Protein AF-A0A2D6E1D5-F1 (afdb_monomer_lite)

Secondary structure (DSSP, 8-state):
-HHHHHHHHHHHHHHHHHHHHHHHHHHHHHHHHHHHHHHHHHHTT-TTHHHHHHHHHHHHHHHHHHHHHHHHHHHHHHHHHHTTT-SPPHHHHHHHHHHHHHHT-

Structure (mmCIF, N/CA/C/O backbone):
data_AF-A0A2D6E1D5-F1
#
_entry.id   AF-A0A2D6E1D5-F1
#
loop_
_atom_site.group_PDB
_atom_site.id
_atom_site.type_symbol
_atom_site.label_atom_id
_atom_sit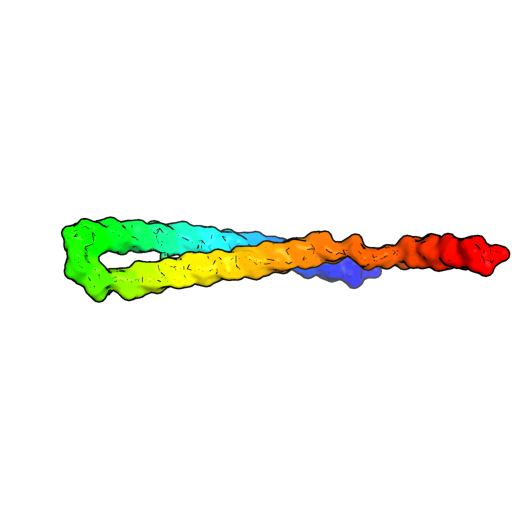e.label_alt_id
_atom_site.label_comp_id
_atom_site.label_asym_id
_atom_site.label_entity_id
_atom_site.label_seq_id
_atom_site.pdbx_PDB_ins_code
_atom_site.Cartn_x
_atom_site.Cartn_y
_atom_site.Cartn_z
_atom_site.occupancy
_atom_site.B_iso_or_equiv
_atom_site.auth_seq_id
_atom_site.auth_comp_id
_atom_site.auth_asym_id
_atom_site.auth_atom_id
_atom_site.pdbx_PDB_model_num
ATOM 1 N N . MET A 1 1 ? 22.884 -8.401 -33.176 1.00 61.84 1 MET A N 1
ATOM 2 C CA . MET A 1 1 ? 21.535 -9.008 -33.080 1.00 61.84 1 MET A CA 1
ATOM 3 C C . MET A 1 1 ? 21.234 -9.426 -31.642 1.00 61.84 1 MET A C 1
ATOM 5 O O . MET A 1 1 ? 20.196 -9.036 -31.130 1.00 61.84 1 MET A O 1
ATOM 9 N N . GLU A 1 2 ? 22.179 -10.082 -30.961 1.00 59.12 2 GLU A N 1
ATOM 10 C CA . GLU A 1 2 ? 22.073 -10.538 -29.559 1.00 59.12 2 GLU A CA 1
ATOM 11 C C . GLU A 1 2 ? 21.758 -9.423 -28.544 1.00 59.12 2 GLU A C 1
ATOM 13 O O . GLU A 1 2 ? 20.797 -9.549 -27.798 1.00 59.12 2 GLU A O 1
ATOM 18 N N . ARG A 1 3 ? 22.431 -8.259 -28.597 1.00 58.91 3 ARG A N 1
ATOM 19 C CA . ARG A 1 3 ? 22.142 -7.129 -27.678 1.00 58.91 3 ARG A CA 1
ATOM 20 C C . ARG A 1 3 ? 20.698 -6.599 -27.730 1.00 58.91 3 ARG A C 1
ATOM 22 O O . ARG A 1 3 ? 20.194 -6.102 -26.730 1.00 58.91 3 ARG A O 1
ATOM 29 N N . LYS A 1 4 ? 20.022 -6.688 -28.885 1.00 59.16 4 LYS A N 1
ATOM 30 C CA . LYS A 1 4 ? 18.599 -6.305 -29.019 1.00 59.16 4 LYS A CA 1
ATOM 31 C C . LYS A 1 4 ? 17.658 -7.375 -28.455 1.00 59.16 4 LYS A C 1
ATOM 33 O O . LYS A 1 4 ? 16.526 -7.051 -28.111 1.00 59.16 4 LYS A O 1
ATOM 38 N N . LEU A 1 5 ? 18.108 -8.628 -28.403 1.00 62.62 5 LEU A N 1
ATOM 39 C CA . LEU A 1 5 ? 17.356 -9.750 -27.853 1.00 62.62 5 LEU A CA 1
ATOM 40 C C . LEU A 1 5 ? 17.432 -9.749 -26.317 1.00 62.62 5 LEU A C 1
ATOM 42 O O . LEU A 1 5 ? 16.401 -9.873 -25.669 1.00 62.62 5 LEU A O 1
ATOM 46 N N . GLU A 1 6 ? 18.622 -9.496 -25.761 1.00 64.75 6 GLU A N 1
ATOM 47 C CA . GLU A 1 6 ? 18.867 -9.347 -24.316 1.00 64.75 6 GLU A CA 1
ATOM 48 C C . GLU A 1 6 ? 18.042 -8.191 -23.722 1.00 64.75 6 GLU A C 1
ATOM 50 O O . GLU A 1 6 ? 17.261 -8.382 -22.799 1.00 64.75 6 GLU A O 1
ATOM 55 N N . SER A 1 7 ? 18.098 -7.009 -24.349 1.00 65.81 7 SER A N 1
ATOM 56 C CA . SER A 1 7 ? 17.346 -5.830 -23.900 1.00 65.81 7 SER A CA 1
ATOM 57 C C . SER A 1 7 ? 15.826 -6.041 -23.910 1.00 65.81 7 SER A C 1
ATOM 59 O O . SER A 1 7 ? 15.131 -5.513 -23.046 1.00 65.81 7 SER A O 1
ATOM 61 N N . ARG A 1 8 ? 15.294 -6.812 -24.870 1.00 64.38 8 ARG A N 1
ATOM 62 C CA . ARG A 1 8 ? 13.862 -7.148 -24.933 1.00 64.38 8 ARG A CA 1
ATOM 63 C C . ARG A 1 8 ? 13.435 -8.128 -23.843 1.00 64.38 8 ARG A C 1
ATOM 65 O O . ARG A 1 8 ? 12.285 -8.067 -23.421 1.00 64.38 8 ARG A O 1
ATOM 72 N N . LYS A 1 9 ? 14.340 -9.001 -23.403 1.00 71.69 9 LYS A N 1
ATOM 73 C CA . LYS A 1 9 ? 14.107 -9.930 -22.296 1.00 71.69 9 LYS A CA 1
ATOM 74 C C . LYS A 1 9 ? 14.032 -9.178 -20.963 1.00 71.69 9 LYS A C 1
ATOM 76 O O . LYS A 1 9 ? 13.025 -9.295 -20.275 1.00 71.69 9 LYS A O 1
ATOM 81 N N . ASP A 1 10 ? 14.992 -8.290 -20.697 1.00 71.50 10 ASP A N 1
ATOM 82 C CA . ASP A 1 10 ? 15.008 -7.444 -19.490 1.00 71.50 10 ASP A CA 1
ATOM 83 C C . ASP A 1 10 ? 13.757 -6.547 -19.373 1.00 71.50 10 ASP A C 1
ATOM 85 O O . ASP A 1 10 ? 13.261 -6.269 -18.280 1.00 71.50 10 ASP A O 1
ATOM 89 N N . LEU A 1 11 ? 13.221 -6.094 -20.513 1.00 68.25 11 LEU A N 1
ATOM 90 C CA . LEU A 1 11 ? 11.980 -5.315 -20.586 1.00 68.25 11 LEU A CA 1
ATOM 91 C C . LEU A 1 11 ? 10.742 -6.122 -20.166 1.00 68.25 11 LEU A C 1
ATOM 93 O O . LEU A 1 11 ? 9.871 -5.567 -19.494 1.00 68.25 11 LEU A O 1
ATOM 97 N N . GLY A 1 12 ? 10.668 -7.397 -20.557 1.00 76.94 12 GLY A N 1
ATOM 98 C CA . GLY A 1 12 ? 9.582 -8.300 -20.167 1.00 76.94 12 GLY A CA 1
ATOM 99 C C . GLY A 1 12 ? 9.621 -8.625 -18.675 1.00 76.94 12 GLY A C 1
ATOM 100 O O . GLY A 1 12 ? 8.601 -8.519 -17.996 1.00 76.94 12 GLY A O 1
ATOM 101 N N . ASP A 1 13 ? 10.816 -8.895 -18.150 1.00 84.31 13 ASP A N 1
ATOM 102 C CA . ASP A 1 13 ? 11.021 -9.183 -16.728 1.00 84.31 13 ASP A CA 1
ATOM 103 C C . ASP A 1 13 ? 10.611 -7.978 -15.859 1.00 84.31 13 ASP A C 1
ATOM 105 O O . ASP A 1 13 ? 9.934 -8.124 -14.839 1.00 84.31 13 ASP A O 1
ATOM 109 N N . LEU A 1 14 ? 10.937 -6.752 -16.289 1.00 82.12 14 LEU A N 1
ATOM 110 C CA . LEU A 1 14 ? 10.541 -5.530 -15.583 1.00 82.12 14 LEU A CA 1
ATOM 111 C C . LEU A 1 14 ? 9.016 -5.330 -15.533 1.00 82.12 14 LEU A C 1
ATOM 113 O O . LEU A 1 14 ? 8.488 -4.925 -14.496 1.00 82.12 14 LEU A O 1
ATOM 117 N N . GLU A 1 15 ? 8.297 -5.580 -16.629 1.00 85.62 15 GLU A N 1
ATOM 118 C CA . GLU A 1 15 ? 6.828 -5.483 -16.655 1.00 85.62 15 GLU A CA 1
ATOM 119 C C . GLU A 1 15 ? 6.169 -6.517 -15.736 1.00 85.62 15 GLU A C 1
ATOM 121 O O . GLU A 1 15 ? 5.201 -6.198 -15.035 1.00 85.62 15 GLU A O 1
ATOM 126 N N . GLU A 1 16 ? 6.729 -7.726 -15.678 1.00 89.94 16 GLU A N 1
ATOM 127 C CA . GLU A 1 16 ? 6.288 -8.770 -14.758 1.00 89.94 16 GLU A CA 1
ATOM 128 C C . GLU A 1 16 ? 6.494 -8.348 -13.295 1.00 89.94 16 GLU A C 1
ATOM 130 O O . GLU A 1 16 ? 5.571 -8.448 -12.480 1.00 89.94 16 GLU A O 1
ATOM 135 N N . TYR A 1 17 ? 7.669 -7.804 -12.956 1.00 88.94 17 TYR A N 1
ATOM 136 C CA . TYR A 1 17 ? 7.948 -7.310 -11.605 1.00 88.94 17 TYR A CA 1
ATOM 137 C C . TYR A 1 17 ? 7.043 -6.143 -11.202 1.00 88.94 17 TYR A C 1
ATOM 139 O O . TYR A 1 17 ? 6.573 -6.105 -10.064 1.00 88.94 17 TYR A O 1
ATOM 147 N N . LEU A 1 18 ? 6.763 -5.206 -12.114 1.00 89.31 18 LEU A N 1
ATOM 148 C CA . LEU A 1 18 ? 5.850 -4.091 -11.846 1.00 89.31 18 LEU A CA 1
ATOM 149 C C . LEU A 1 18 ? 4.416 -4.580 -11.621 1.00 89.31 18 LEU A C 1
ATOM 151 O O . LEU A 1 18 ? 3.750 -4.105 -10.702 1.00 89.31 18 LEU A O 1
ATOM 155 N N . SER A 1 19 ? 3.963 -5.559 -12.403 1.00 90.81 19 SER A N 1
ATOM 156 C CA . SER A 1 19 ? 2.630 -6.151 -12.249 1.00 90.81 19 SER A CA 1
ATOM 157 C C . SER A 1 19 ? 2.486 -6.857 -10.900 1.00 90.81 19 SER A C 1
ATOM 159 O O . SER A 1 19 ? 1.545 -6.577 -10.157 1.00 90.81 19 SER A O 1
ATOM 161 N N . LYS A 1 20 ? 3.472 -7.682 -10.525 1.00 92.81 20 LYS A N 1
ATOM 162 C CA . LYS A 1 20 ? 3.531 -8.338 -9.207 1.00 92.81 20 LYS A CA 1
ATOM 163 C C . LYS A 1 20 ? 3.581 -7.332 -8.058 1.00 92.81 20 LYS A C 1
ATOM 165 O O . LYS A 1 20 ? 2.939 -7.530 -7.032 1.00 92.81 20 LYS A O 1
ATOM 170 N N . ALA A 1 21 ? 4.323 -6.235 -8.216 1.00 91.38 21 ALA A N 1
ATOM 171 C CA . ALA A 1 21 ? 4.387 -5.184 -7.204 1.00 91.38 21 ALA A CA 1
ATOM 172 C C . ALA A 1 21 ? 3.024 -4.504 -7.000 1.00 91.38 21 ALA A C 1
ATOM 174 O O . ALA A 1 21 ? 2.618 -4.295 -5.860 1.00 91.38 21 ALA A O 1
ATOM 175 N N . ILE A 1 22 ? 2.299 -4.197 -8.081 1.00 93.75 22 ILE A N 1
ATOM 176 C CA . ILE A 1 22 ? 0.945 -3.627 -8.005 1.00 93.75 22 ILE A CA 1
ATOM 177 C C . ILE A 1 22 ? -0.025 -4.611 -7.338 1.00 93.75 22 ILE A C 1
ATOM 179 O O . ILE A 1 22 ? -0.811 -4.205 -6.483 1.00 93.75 22 ILE A O 1
ATOM 183 N N . GLU A 1 23 ? 0.037 -5.895 -7.696 1.00 96.06 23 GLU A N 1
ATOM 184 C CA . GLU A 1 23 ? -0.792 -6.937 -7.085 1.00 96.06 23 GLU A CA 1
ATOM 185 C C . GLU A 1 23 ? -0.544 -7.043 -5.575 1.00 96.06 23 GLU A C 1
ATOM 187 O O . GLU A 1 23 ? -1.491 -6.971 -4.791 1.00 96.06 23 GLU A O 1
ATOM 192 N N . ASN A 1 24 ? 0.722 -7.111 -5.157 1.00 93.25 24 ASN A N 1
ATOM 193 C CA . ASN A 1 24 ? 1.093 -7.138 -3.742 1.00 93.25 24 ASN A CA 1
ATOM 194 C C . ASN A 1 24 ? 0.559 -5.914 -2.995 1.00 93.25 24 ASN A C 1
ATOM 196 O O . ASN A 1 24 ? -0.053 -6.054 -1.941 1.00 93.25 24 ASN A O 1
ATOM 200 N N . ILE A 1 25 ? 0.712 -4.721 -3.579 1.00 94.62 25 ILE A N 1
ATOM 201 C CA . ILE A 1 25 ? 0.181 -3.492 -2.989 1.00 94.62 25 ILE A CA 1
ATOM 202 C C . ILE A 1 25 ? -1.341 -3.576 -2.817 1.00 94.62 25 ILE A C 1
ATOM 204 O O . ILE A 1 25 ? -1.862 -3.191 -1.773 1.00 94.62 25 ILE A O 1
ATOM 208 N N . ASN A 1 26 ? -2.072 -4.069 -3.816 1.00 94.25 26 ASN A N 1
ATOM 209 C CA . ASN A 1 26 ? -3.526 -4.199 -3.728 1.00 94.25 26 ASN A CA 1
ATOM 210 C C . ASN A 1 26 ? -3.952 -5.213 -2.659 1.00 94.25 26 ASN A C 1
ATOM 212 O O . ASN A 1 26 ? -4.883 -4.937 -1.900 1.00 94.25 26 ASN A O 1
ATOM 216 N N . ASN A 1 27 ? -3.248 -6.340 -2.557 1.00 95.06 27 ASN A N 1
ATOM 217 C CA . ASN A 1 27 ? -3.503 -7.359 -1.542 1.00 95.06 27 ASN A CA 1
ATOM 218 C C . ASN A 1 27 ? -3.256 -6.815 -0.127 1.00 95.06 27 ASN A C 1
ATOM 220 O O . ASN A 1 27 ? -4.118 -6.948 0.745 1.00 95.06 27 ASN A O 1
ATOM 224 N N . ASP A 1 28 ? -2.140 -6.113 0.084 1.00 93.38 28 ASP A N 1
ATOM 225 C CA . ASP A 1 28 ? -1.809 -5.488 1.369 1.00 93.38 28 ASP A CA 1
ATOM 226 C C . ASP A 1 28 ? -2.862 -4.454 1.781 1.00 93.38 28 ASP A C 1
ATOM 228 O O . ASP A 1 28 ? -3.280 -4.399 2.943 1.00 93.38 28 ASP A O 1
ATOM 232 N N . ARG A 1 29 ? -3.344 -3.650 0.824 1.00 94.88 29 ARG A N 1
ATOM 233 C CA . ARG A 1 29 ? -4.420 -2.676 1.055 1.00 94.88 29 ARG A CA 1
ATOM 234 C C . ARG A 1 29 ? -5.720 -3.351 1.438 1.00 94.88 29 ARG A C 1
ATOM 236 O O . ARG A 1 29 ? -6.348 -2.904 2.390 1.00 94.88 29 ARG A O 1
ATOM 243 N N . ALA A 1 30 ? -6.117 -4.399 0.720 1.00 95.69 30 ALA A N 1
ATOM 244 C CA . ALA A 1 30 ? -7.353 -5.118 0.998 1.00 95.69 30 ALA A CA 1
ATOM 245 C C . ALA A 1 30 ? -7.347 -5.672 2.430 1.00 95.69 30 ALA A C 1
ATOM 247 O O . ALA A 1 30 ? -8.259 -5.383 3.204 1.00 95.69 30 ALA A O 1
ATOM 248 N N . ILE A 1 31 ? -6.268 -6.363 2.814 1.00 94.31 31 ILE A N 1
ATOM 249 C CA . ILE A 1 31 ? -6.097 -6.906 4.169 1.00 94.31 31 ILE A CA 1
ATOM 250 C C . ILE A 1 31 ? -6.119 -5.778 5.206 1.00 94.31 31 ILE A C 1
ATOM 252 O O . ILE A 1 31 ? -6.851 -5.848 6.194 1.00 94.31 31 ILE A O 1
ATOM 256 N N . THR A 1 32 ? -5.357 -4.708 4.973 1.00 94.38 32 THR A N 1
ATOM 257 C CA . THR A 1 32 ? -5.261 -3.583 5.914 1.00 94.38 32 THR A CA 1
ATOM 258 C C . THR A 1 32 ? -6.596 -2.852 6.069 1.00 94.38 32 THR A C 1
ATOM 260 O O . THR A 1 32 ? -6.959 -2.472 7.180 1.00 94.38 32 THR A O 1
ATOM 263 N N . SER A 1 33 ? -7.357 -2.674 4.988 1.00 92.81 33 SER A N 1
ATOM 264 C CA . SER A 1 33 ? -8.684 -2.056 5.024 1.00 92.81 33 SER A CA 1
ATOM 265 C C . SER A 1 33 ? -9.698 -2.906 5.788 1.00 92.81 33 S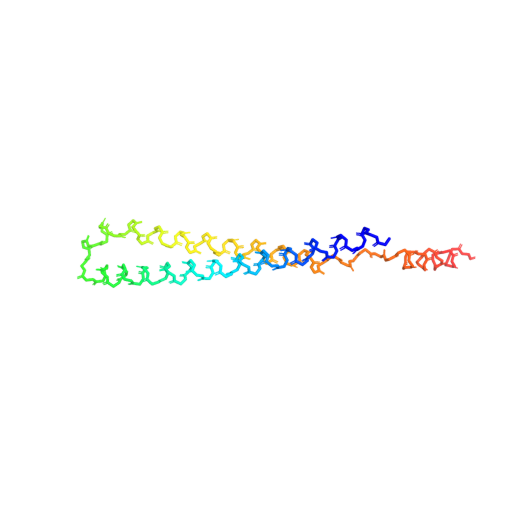ER A C 1
ATOM 267 O O . SER A 1 33 ? -10.487 -2.345 6.550 1.00 92.81 33 SER A O 1
ATOM 269 N N . THR A 1 34 ? -9.657 -4.234 5.643 1.00 95.44 34 THR A N 1
ATOM 270 C CA . THR A 1 34 ? -10.490 -5.143 6.444 1.00 95.44 34 THR A CA 1
ATOM 271 C C . THR A 1 34 ? -10.152 -5.022 7.928 1.00 95.44 34 THR A C 1
ATOM 273 O O . THR A 1 34 ? -11.028 -4.704 8.727 1.00 95.44 34 THR A O 1
ATOM 276 N N . LEU A 1 35 ? -8.872 -5.141 8.291 1.00 92.69 35 LEU A N 1
ATOM 277 C CA . LEU A 1 35 ? -8.430 -5.037 9.687 1.00 92.69 35 LEU A CA 1
ATOM 278 C C . LEU A 1 35 ? -8.746 -3.668 10.307 1.00 92.69 35 LEU A C 1
ATOM 280 O O . LEU A 1 35 ? -9.165 -3.578 11.460 1.00 92.69 35 LEU A O 1
ATOM 284 N N . LEU A 1 36 ? -8.580 -2.584 9.546 1.00 93.38 36 LEU A N 1
ATOM 285 C CA . LEU A 1 36 ? -8.937 -1.244 10.003 1.00 93.38 36 LEU A CA 1
ATOM 286 C C . LEU A 1 36 ? -10.447 -1.102 10.218 1.00 93.38 36 LEU A C 1
ATOM 288 O O . LEU A 1 36 ? -10.861 -0.445 11.170 1.00 93.38 36 LEU A O 1
ATOM 292 N N . THR A 1 37 ? -11.266 -1.724 9.369 1.00 93.44 37 THR A N 1
ATOM 293 C CA . THR A 1 37 ? -12.726 -1.732 9.533 1.00 93.44 37 THR A CA 1
ATOM 294 C C . THR A 1 37 ? -13.121 -2.420 10.835 1.00 93.44 37 THR A C 1
ATOM 296 O O . THR A 1 37 ? -13.895 -1.848 11.603 1.00 93.44 37 THR A O 1
ATOM 299 N N . ASP A 1 38 ? -12.531 -3.578 11.134 1.00 92.88 38 ASP A N 1
ATOM 300 C CA . ASP A 1 38 ? -12.777 -4.306 12.383 1.00 92.88 38 ASP A CA 1
ATOM 301 C C . ASP A 1 38 ? -12.390 -3.466 13.607 1.00 92.88 38 ASP A C 1
ATOM 303 O O . ASP A 1 38 ? -13.161 -3.335 14.561 1.00 92.88 38 ASP A O 1
ATOM 307 N N . VAL A 1 39 ? -11.227 -2.809 13.548 1.00 91.06 39 VAL A N 1
ATOM 308 C CA . VAL A 1 39 ? -10.771 -1.902 14.607 1.00 91.06 39 VAL A CA 1
ATOM 309 C C . VAL A 1 39 ? -11.718 -0.713 14.773 1.00 91.06 39 VAL A C 1
ATOM 311 O O . VAL A 1 39 ? -12.058 -0.361 15.899 1.00 91.06 39 VAL A O 1
ATOM 314 N N . VAL A 1 40 ? -12.199 -0.105 13.686 1.00 89.44 40 VAL A N 1
ATOM 315 C CA . VAL A 1 40 ? -13.163 1.008 13.747 1.00 89.44 40 VAL A CA 1
ATOM 316 C C . VAL A 1 40 ? -14.507 0.562 14.326 1.00 89.44 40 VAL A C 1
ATOM 318 O O . VAL A 1 40 ? -15.114 1.310 15.093 1.00 89.44 40 VAL A O 1
ATOM 321 N N . ILE A 1 41 ? -14.978 -0.643 13.996 1.00 91.44 41 ILE A N 1
ATOM 322 C CA . ILE A 1 41 ? -16.198 -1.208 14.585 1.00 91.44 41 ILE A CA 1
ATOM 323 C C . ILE A 1 41 ? -16.019 -1.387 16.096 1.00 91.44 41 ILE A C 1
ATOM 325 O O . ILE A 1 41 ? -16.900 -0.983 16.854 1.00 91.44 41 ILE A O 1
ATOM 329 N N . TYR A 1 42 ? -14.878 -1.920 16.541 1.00 89.69 42 TYR A N 1
ATOM 330 C CA . TYR A 1 42 ? -14.568 -2.070 17.965 1.00 89.69 42 TYR A CA 1
ATOM 331 C C . TYR A 1 42 ? -14.448 -0.717 18.685 1.00 89.69 42 TYR A C 1
ATOM 333 O O . TYR A 1 42 ? -14.986 -0.545 19.778 1.00 89.69 42 TYR A O 1
ATOM 341 N N . LEU A 1 43 ? -13.806 0.275 18.058 1.00 87.94 43 LEU A N 1
ATOM 342 C CA . LEU A 1 43 ? -13.673 1.636 18.595 1.00 87.94 43 LEU A CA 1
ATOM 343 C C . LEU A 1 43 ? -15.030 2.293 18.868 1.00 87.94 43 LEU A C 1
ATOM 345 O O . LEU A 1 43 ? -15.212 2.924 19.903 1.00 87.94 43 LEU A O 1
ATOM 349 N N . LYS A 1 44 ? -16.003 2.105 17.969 1.00 87.19 44 LYS A N 1
ATOM 350 C CA . LYS A 1 44 ? -17.345 2.696 18.096 1.00 87.19 44 LYS A CA 1
ATOM 351 C C . LYS A 1 44 ? -18.156 2.170 19.284 1.00 87.19 44 LYS A C 1
ATOM 353 O O . LYS A 1 44 ? -19.172 2.775 19.613 1.00 87.19 44 LYS A O 1
ATOM 358 N N . GLN A 1 45 ? -17.756 1.059 19.903 1.00 89.75 45 GLN A N 1
ATOM 359 C CA . GLN A 1 45 ? -18.505 0.460 21.013 1.00 89.75 45 GLN A CA 1
ATOM 360 C C . GLN A 1 45 ? -18.294 1.199 22.339 1.00 89.75 45 GLN A C 1
ATOM 362 O O . GLN A 1 45 ? -19.221 1.274 23.143 1.00 89.75 45 GLN A O 1
ATOM 367 N N . ASN A 1 46 ? -17.090 1.723 22.589 1.00 85.81 46 ASN A N 1
ATOM 368 C CA . ASN A 1 46 ? -16.748 2.389 23.844 1.00 85.81 46 ASN A CA 1
ATOM 369 C C . ASN A 1 46 ? -15.556 3.337 23.645 1.00 85.81 46 ASN A C 1
ATOM 371 O O . ASN A 1 46 ? -14.529 2.929 23.110 1.00 85.81 46 ASN A O 1
ATOM 375 N N . GLU A 1 47 ? -15.646 4.573 24.147 1.00 81.06 47 GLU A N 1
ATOM 376 C CA . GLU A 1 47 ? -14.535 5.536 24.111 1.00 81.06 47 GLU A CA 1
ATOM 377 C C . GLU A 1 47 ? -13.249 5.001 24.759 1.00 81.06 47 GLU A C 1
ATOM 379 O O . GLU A 1 47 ? -12.154 5.314 24.295 1.00 81.06 47 GLU A O 1
ATOM 384 N N . GLN A 1 48 ? -13.345 4.135 25.772 1.00 84.81 48 GLN A N 1
ATOM 385 C CA . GLN A 1 48 ? -12.170 3.526 26.400 1.00 84.81 48 GLN A CA 1
ATOM 386 C C . GLN A 1 48 ? -11.357 2.664 25.413 1.00 84.81 48 GLN A C 1
ATOM 388 O O . GLN A 1 48 ? -10.128 2.606 25.516 1.00 84.81 48 GLN A O 1
ATOM 393 N N . ASN A 1 49 ? -12.007 2.088 24.394 1.00 86.00 49 ASN A N 1
ATOM 394 C CA . ASN A 1 49 ? -11.358 1.283 23.357 1.00 86.00 49 ASN A CA 1
ATOM 395 C C . ASN A 1 49 ? -10.391 2.126 22.510 1.00 86.00 49 ASN A C 1
ATOM 397 O O . ASN A 1 49 ? -9.417 1.590 21.979 1.00 86.00 49 ASN A O 1
ATOM 401 N N . HIS A 1 50 ? -10.586 3.452 22.426 1.00 83.19 50 HIS A N 1
ATOM 402 C CA . HIS A 1 50 ? -9.644 4.347 21.742 1.00 83.19 50 HIS A CA 1
ATOM 403 C C . HIS A 1 50 ? -8.239 4.274 22.330 1.00 83.19 50 HIS A C 1
ATOM 405 O O . HIS A 1 50 ? -7.261 4.320 21.581 1.00 83.19 50 HIS A O 1
ATOM 411 N N . LYS A 1 51 ? -8.123 4.113 23.652 1.00 82.56 51 LYS A N 1
ATOM 412 C CA . LYS A 1 51 ? -6.824 3.965 24.316 1.00 82.56 51 LYS A CA 1
ATOM 413 C C . LYS A 1 51 ? -6.159 2.626 24.006 1.00 82.56 51 LYS A C 1
ATOM 415 O O . LYS A 1 51 ? -4.937 2.573 23.926 1.00 82.56 51 LYS A O 1
ATOM 420 N N . GLU A 1 52 ? -6.949 1.572 23.821 1.00 83.06 52 GLU A N 1
ATOM 421 C CA . GLU A 1 52 ? -6.451 0.209 23.616 1.00 83.06 52 GLU A CA 1
ATOM 422 C C . GLU A 1 52 ? -6.037 -0.050 22.166 1.00 83.06 52 GLU A C 1
ATOM 424 O O . GLU A 1 52 ? -4.949 -0.566 21.914 1.00 83.06 52 GLU A O 1
ATOM 429 N N . VAL A 1 53 ? -6.876 0.336 21.199 1.00 88.81 53 VAL A N 1
ATOM 430 C CA . VAL A 1 53 ? -6.665 -0.013 19.783 1.00 88.81 53 VAL A CA 1
ATOM 431 C C . VAL A 1 53 ? -6.359 1.186 18.888 1.00 88.81 53 VAL A C 1
ATOM 433 O O . VAL A 1 53 ? -6.056 1.003 17.710 1.00 88.81 53 VAL A O 1
ATOM 436 N N . GLY A 1 54 ? -6.357 2.414 19.418 1.00 87.81 54 GLY A N 1
ATOM 437 C CA . GLY A 1 54 ? -6.039 3.617 18.640 1.00 87.81 54 GLY A CA 1
ATOM 438 C C . GLY A 1 54 ? -4.638 3.581 18.021 1.00 87.81 54 GLY A C 1
ATOM 439 O O . GLY A 1 54 ? -4.462 3.944 16.859 1.00 87.81 54 GLY A O 1
ATOM 440 N N . GLN A 1 55 ? -3.645 3.054 18.747 1.00 90.75 55 GLN A N 1
ATOM 441 C CA . GLN A 1 55 ? -2.295 2.857 18.202 1.00 90.75 55 GLN A CA 1
ATOM 442 C C . GLN A 1 55 ? -2.247 1.785 17.104 1.00 90.75 55 GLN A C 1
ATOM 444 O O . GLN A 1 55 ? -1.432 1.878 16.187 1.00 90.75 55 GLN A O 1
ATOM 449 N N . ILE A 1 56 ? -3.113 0.773 17.179 1.00 91.62 56 ILE A N 1
ATOM 450 C CA . ILE A 1 56 ? -3.213 -0.282 16.164 1.00 91.62 56 ILE A CA 1
ATOM 451 C C . ILE A 1 56 ? -3.855 0.293 14.895 1.00 91.62 56 ILE A C 1
ATOM 453 O O . ILE A 1 56 ? -3.299 0.138 13.808 1.00 91.62 56 ILE A O 1
ATOM 457 N N . ALA A 1 57 ? -4.952 1.045 15.038 1.00 90.50 57 ALA A N 1
ATOM 458 C CA . ALA A 1 57 ? -5.596 1.759 13.935 1.00 90.50 57 ALA A CA 1
ATOM 459 C C . ALA A 1 57 ? -4.610 2.687 13.208 1.00 90.50 57 ALA A C 1
ATOM 461 O O . ALA A 1 57 ? -4.534 2.675 11.980 1.00 90.50 57 ALA A O 1
ATOM 462 N N . ALA A 1 58 ? -3.810 3.446 13.966 1.00 92.31 58 ALA A N 1
ATOM 463 C CA . ALA A 1 58 ? -2.802 4.345 13.411 1.00 92.31 58 ALA A CA 1
ATOM 464 C C . ALA A 1 58 ? -1.774 3.601 12.542 1.00 92.31 58 ALA A C 1
ATOM 466 O O . ALA A 1 58 ? -1.458 4.063 11.447 1.00 92.31 58 ALA A O 1
ATOM 467 N N . LYS A 1 59 ? -1.307 2.420 12.972 1.00 94.00 59 LYS A N 1
ATOM 468 C CA . LYS A 1 59 ? -0.379 1.588 12.184 1.00 94.00 59 LYS A CA 1
ATOM 469 C C . LYS A 1 59 ? -1.002 1.098 10.877 1.00 94.00 59 LYS A C 1
ATOM 471 O O . LYS A 1 59 ? -0.322 1.075 9.856 1.00 94.00 59 LYS A O 1
ATOM 476 N N . TYR A 1 60 ? -2.284 0.733 10.879 1.00 94.62 60 TYR A N 1
ATOM 477 C CA . TYR A 1 60 ? -2.981 0.349 9.647 1.00 94.62 60 TYR A CA 1
ATOM 478 C C . TYR A 1 60 ? -3.122 1.526 8.678 1.00 94.62 60 TYR A C 1
ATOM 480 O O . TYR A 1 60 ? -2.832 1.377 7.492 1.00 94.62 60 TYR A O 1
ATOM 488 N N . VAL A 1 61 ? -3.472 2.717 9.171 1.00 94.06 61 VAL A N 1
ATOM 489 C CA . VAL A 1 61 ? -3.511 3.938 8.345 1.00 94.06 61 VAL A CA 1
ATOM 490 C C . VAL A 1 61 ? -2.129 4.268 7.772 1.00 94.06 61 VAL A C 1
ATOM 492 O O . VAL A 1 61 ? -2.010 4.579 6.590 1.00 94.06 61 VAL A O 1
ATOM 495 N N . GLU A 1 62 ? -1.072 4.137 8.570 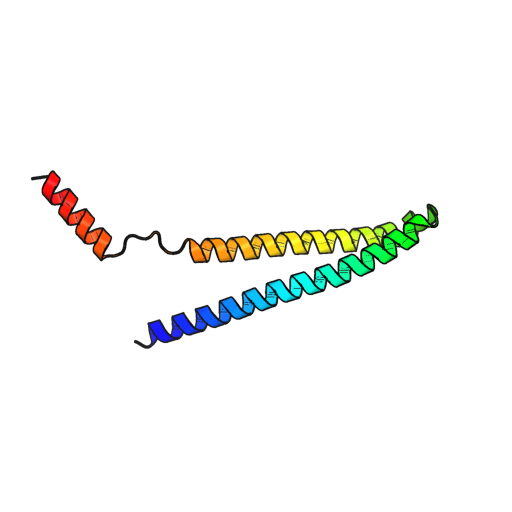1.00 95.25 62 GLU A N 1
ATOM 496 C CA . GLU A 1 62 ? 0.308 4.355 8.129 1.00 95.25 62 GLU A CA 1
ATOM 497 C C . GLU A 1 62 ? 0.735 3.353 7.038 1.00 95.25 62 GLU A C 1
ATOM 499 O O . GLU A 1 62 ? 1.379 3.724 6.055 1.00 95.25 62 GLU A O 1
ATOM 504 N N . THR A 1 63 ? 0.337 2.082 7.156 1.00 94.81 63 THR A N 1
ATOM 505 C CA . THR A 1 63 ? 0.558 1.068 6.112 1.00 94.81 63 THR A CA 1
ATOM 506 C C . THR A 1 63 ? -0.186 1.412 4.819 1.00 94.81 63 THR A C 1
ATOM 508 O O . THR A 1 63 ? 0.400 1.319 3.739 1.00 94.81 63 THR A O 1
ATOM 511 N N . LEU A 1 64 ? -1.429 1.902 4.904 1.00 93.25 64 LEU A N 1
ATOM 512 C CA . LEU A 1 64 ? -2.166 2.397 3.733 1.00 93.25 64 LEU A CA 1
ATOM 513 C C . LEU A 1 64 ? -1.485 3.617 3.095 1.00 93.25 64 LEU A C 1
ATOM 515 O O . LEU A 1 64 ? -1.422 3.711 1.867 1.00 93.25 64 LEU A 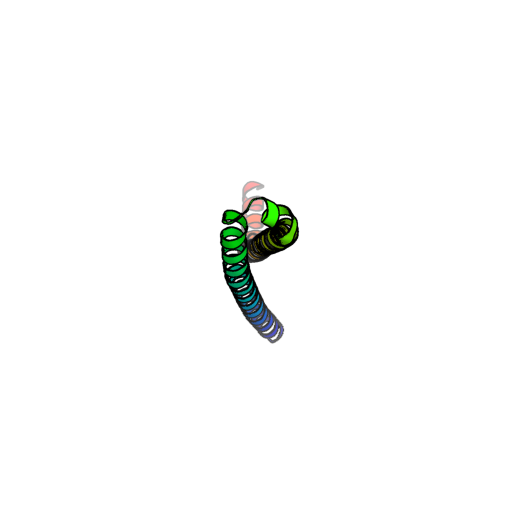O 1
ATOM 519 N N . GLN A 1 65 ? -0.936 4.530 3.900 1.00 95.19 65 GLN A N 1
ATOM 520 C CA . GLN A 1 65 ? -0.177 5.674 3.395 1.00 95.19 65 GLN A CA 1
ATOM 521 C C . GLN A 1 65 ? 1.090 5.224 2.654 1.00 95.19 65 GLN A C 1
ATOM 523 O O . GLN A 1 65 ? 1.306 5.645 1.518 1.00 95.19 65 GLN A O 1
ATOM 528 N N . ARG A 1 66 ? 1.890 4.322 3.239 1.00 95.31 66 ARG A N 1
ATOM 529 C CA . ARG A 1 66 ? 3.073 3.744 2.573 1.00 95.31 66 ARG A CA 1
ATOM 530 C C . ARG A 1 66 ? 2.717 3.068 1.250 1.00 95.31 66 ARG A C 1
ATOM 532 O O . ARG A 1 66 ? 3.427 3.237 0.262 1.00 95.31 66 ARG A O 1
ATOM 539 N N . SER A 1 67 ? 1.596 2.352 1.215 1.00 94.38 67 SER A N 1
ATOM 540 C CA . SER A 1 67 ? 1.059 1.749 -0.005 1.00 94.38 67 SER A CA 1
ATOM 541 C C . SER A 1 67 ? 0.725 2.801 -1.079 1.00 94.38 67 SER A C 1
ATOM 543 O O . SER A 1 67 ? 1.063 2.613 -2.249 1.00 94.38 67 SER A O 1
ATOM 545 N N . ASN A 1 68 ? 0.137 3.943 -0.701 1.00 93.06 68 ASN A N 1
ATOM 546 C CA . ASN A 1 68 ? -0.096 5.051 -1.637 1.00 93.06 68 ASN A CA 1
ATOM 547 C C . ASN A 1 68 ? 1.227 5.600 -2.200 1.00 93.06 68 ASN A C 1
ATOM 549 O O . ASN A 1 68 ? 1.347 5.818 -3.405 1.00 93.06 68 ASN A O 1
ATOM 553 N N . GLU A 1 69 ? 2.238 5.789 -1.350 1.00 95.00 69 GLU A N 1
ATOM 554 C CA . GLU A 1 69 ? 3.562 6.257 -1.778 1.00 95.00 69 GLU A CA 1
ATOM 555 C C . GLU A 1 69 ? 4.237 5.279 -2.752 1.00 95.00 69 GLU A C 1
ATOM 557 O O . GLU A 1 69 ? 4.894 5.701 -3.707 1.00 95.00 69 GLU A O 1
ATOM 562 N N . GLN A 1 70 ? 4.068 3.970 -2.545 1.00 93.25 70 GLN A N 1
ATOM 563 C CA . GLN A 1 70 ? 4.572 2.940 -3.455 1.00 93.25 70 GLN A CA 1
ATOM 564 C C . GLN A 1 70 ? 3.890 3.005 -4.828 1.00 93.25 70 GLN A C 1
ATOM 566 O O . GLN A 1 70 ? 4.588 2.966 -5.842 1.00 93.25 70 GLN A O 1
ATOM 571 N N . LEU A 1 71 ? 2.564 3.183 -4.882 1.00 91.75 71 LEU A N 1
ATOM 572 C CA . LEU A 1 71 ? 1.845 3.357 -6.152 1.00 91.75 71 LEU A CA 1
ATOM 573 C C . LEU A 1 71 ? 2.337 4.586 -6.914 1.00 91.75 71 LEU A C 1
ATOM 575 O O . LEU A 1 71 ? 2.606 4.495 -8.108 1.00 91.75 71 LEU A O 1
ATOM 579 N N . VAL A 1 72 ? 2.533 5.719 -6.233 1.00 93.00 72 VAL A N 1
ATOM 580 C CA . VAL A 1 72 ? 3.071 6.937 -6.864 1.00 93.00 72 VAL A CA 1
ATOM 581 C C . VAL A 1 72 ? 4.465 6.691 -7.456 1.00 93.00 72 VAL A C 1
ATOM 583 O O . VAL A 1 72 ? 4.747 7.126 -8.577 1.00 93.00 72 VAL A O 1
ATOM 586 N N . LYS A 1 73 ? 5.334 5.954 -6.751 1.00 90.19 73 LYS A N 1
ATOM 587 C CA . LYS A 1 73 ? 6.665 5.572 -7.256 1.00 90.19 73 LYS A CA 1
ATOM 588 C C . LYS A 1 73 ? 6.566 4.681 -8.497 1.00 90.19 73 LYS A C 1
ATOM 590 O O . LYS A 1 73 ? 7.255 4.950 -9.478 1.00 90.19 73 LYS A O 1
ATOM 595 N N . ILE A 1 74 ? 5.682 3.681 -8.490 1.00 89.31 74 ILE A N 1
ATOM 596 C CA . ILE A 1 74 ? 5.433 2.811 -9.651 1.00 89.31 74 ILE A CA 1
ATOM 597 C C . ILE A 1 74 ? 4.907 3.625 -10.837 1.00 89.31 74 ILE A C 1
ATOM 599 O O . ILE A 1 74 ? 5.459 3.531 -11.932 1.00 89.31 74 ILE A O 1
ATOM 603 N N . CYS A 1 75 ? 3.912 4.488 -10.623 1.00 86.00 75 CYS A N 1
ATOM 604 C CA . CYS A 1 75 ? 3.390 5.385 -11.654 1.00 86.00 75 CYS A CA 1
ATOM 605 C C . CYS A 1 75 ? 4.487 6.286 -12.234 1.00 86.00 75 CYS A C 1
ATOM 607 O O . CYS A 1 75 ? 4.542 6.492 -13.443 1.00 86.00 75 CYS A O 1
ATOM 609 N N . THR A 1 76 ? 5.400 6.778 -11.395 1.00 87.19 76 THR A N 1
ATOM 610 C CA . THR A 1 76 ? 6.547 7.584 -11.837 1.00 87.19 76 THR A CA 1
ATOM 611 C C . THR A 1 76 ? 7.499 6.779 -12.725 1.00 87.19 76 THR A C 1
ATOM 613 O O . THR A 1 76 ? 7.966 7.288 -13.743 1.00 87.19 76 THR A O 1
ATOM 616 N N . ILE A 1 77 ? 7.784 5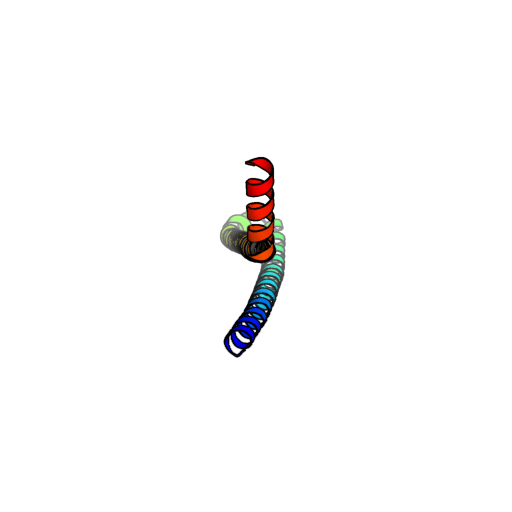.522 -12.369 1.00 85.88 77 ILE A N 1
ATOM 617 C CA . ILE A 1 77 ? 8.623 4.618 -13.172 1.00 85.88 77 ILE A CA 1
ATOM 618 C C . ILE A 1 77 ? 7.959 4.334 -14.526 1.00 85.88 77 ILE A C 1
ATOM 620 O O . ILE A 1 77 ? 8.608 4.470 -15.563 1.00 85.88 77 ILE A O 1
ATOM 624 N N . LEU A 1 78 ? 6.661 4.013 -14.531 1.00 83.38 78 LEU A N 1
ATOM 625 C CA . LEU A 1 78 ? 5.881 3.780 -15.752 1.00 83.38 78 LEU A CA 1
ATOM 626 C C . LEU A 1 78 ? 5.827 5.025 -16.646 1.00 83.38 78 LEU A C 1
ATOM 628 O O . LEU A 1 78 ? 6.016 4.924 -17.857 1.00 83.38 78 LEU A O 1
ATOM 632 N N . HIS A 1 79 ? 5.629 6.206 -16.058 1.00 80.25 79 HIS A N 1
ATOM 633 C CA . HIS A 1 79 ? 5.640 7.465 -16.795 1.00 80.25 79 HIS A CA 1
ATOM 634 C C . HIS A 1 79 ? 7.004 7.712 -17.447 1.00 80.25 79 HIS A C 1
ATOM 636 O O . HIS A 1 79 ? 7.059 7.917 -18.654 1.00 80.25 79 HIS A O 1
ATOM 642 N N . LYS A 1 80 ? 8.108 7.586 -16.695 1.00 80.50 80 LYS A N 1
ATOM 643 C CA . LYS A 1 80 ? 9.473 7.726 -17.236 1.00 80.50 80 LYS A CA 1
ATOM 644 C C . LYS A 1 80 ? 9.773 6.731 -18.358 1.00 80.50 80 LYS A C 1
ATOM 646 O O . LYS A 1 80 ? 10.447 7.103 -19.314 1.00 80.50 80 LYS A O 1
ATOM 651 N N . LYS A 1 81 ? 9.268 5.496 -18.264 1.00 73.88 81 LYS A N 1
ATOM 652 C CA . LYS A 1 81 ? 9.379 4.499 -19.338 1.00 73.88 81 LYS A CA 1
ATOM 653 C C . LYS A 1 81 ? 8.669 4.975 -20.609 1.00 73.88 81 LYS A C 1
ATOM 655 O O . LYS A 1 81 ? 9.256 4.920 -21.683 1.00 73.88 81 LYS A O 1
ATOM 660 N N . ASN A 1 82 ? 7.448 5.493 -20.485 1.00 67.25 82 ASN A N 1
ATOM 661 C CA . ASN A 1 82 ? 6.686 6.011 -21.625 1.00 67.25 82 ASN A CA 1
ATOM 662 C C . ASN A 1 82 ? 7.280 7.311 -22.199 1.00 67.25 82 ASN A C 1
ATOM 664 O O . ASN A 1 82 ? 7.174 7.555 -23.397 1.00 67.25 82 ASN A O 1
ATOM 668 N N . SER A 1 83 ? 7.947 8.128 -21.378 1.00 60.75 83 SER A N 1
ATOM 669 C CA . SER A 1 83 ? 8.668 9.335 -21.813 1.00 60.75 83 SER A CA 1
ATOM 670 C C . SER A 1 83 ? 9.993 9.043 -22.532 1.00 60.75 83 SER A C 1
ATOM 672 O O . SER A 1 83 ? 10.636 9.964 -23.032 1.00 60.75 83 SER A O 1
ATOM 674 N N . GLY A 1 84 ? 10.419 7.781 -22.607 1.00 55.19 84 GLY A N 1
ATOM 675 C CA . GLY A 1 84 ? 11.636 7.350 -23.290 1.00 55.19 84 GLY A CA 1
ATOM 676 C C . GLY A 1 84 ? 11.530 7.331 -24.818 1.00 55.19 84 GLY A C 1
ATOM 677 O O . GLY A 1 84 ? 11.918 6.337 -25.415 1.00 55.19 84 GLY A O 1
ATOM 678 N N . THR A 1 85 ? 11.008 8.388 -25.457 1.00 51.94 85 THR A N 1
ATOM 679 C CA . THR A 1 85 ? 11.089 8.560 -26.927 1.00 51.94 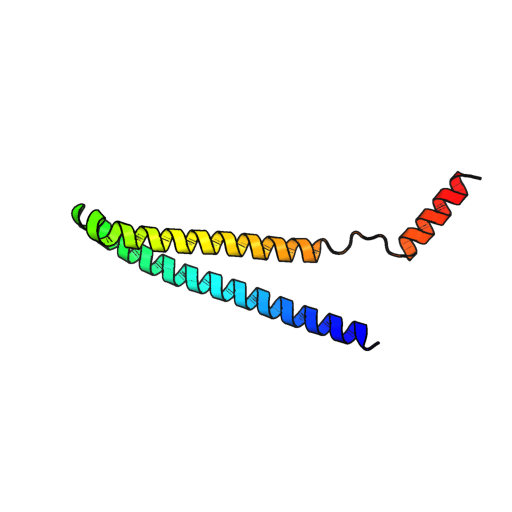85 THR A CA 1
ATOM 680 C C . THR A 1 85 ? 11.015 10.024 -27.390 1.00 51.94 85 THR A C 1
ATOM 682 O O . THR A 1 85 ? 10.385 10.332 -28.393 1.00 51.94 85 THR A O 1
ATOM 685 N N . THR A 1 86 ? 11.677 10.951 -26.693 1.00 54.38 86 THR A N 1
ATOM 686 C CA . THR A 1 86 ? 11.910 12.323 -27.209 1.00 54.38 86 THR A CA 1
ATOM 687 C C . THR A 1 86 ? 13.394 12.609 -27.444 1.00 54.38 86 THR A C 1
ATOM 689 O O . THR A 1 86 ? 13.850 13.743 -27.347 1.00 54.38 86 THR A O 1
ATOM 692 N N . ALA A 1 87 ? 14.183 11.577 -27.737 1.00 56.66 87 ALA A N 1
ATOM 693 C CA . ALA A 1 87 ? 15.475 11.774 -28.378 1.00 56.66 87 ALA A CA 1
ATOM 694 C C . ALA A 1 87 ? 15.231 11.736 -29.890 1.00 56.66 87 ALA A C 1
ATOM 696 O O . ALA A 1 87 ? 14.765 10.713 -30.388 1.00 56.66 87 ALA A O 1
ATOM 697 N N . LEU A 1 88 ? 15.525 12.839 -30.593 1.00 60.50 88 LEU A N 1
ATOM 698 C CA . LEU A 1 88 ? 15.554 12.869 -32.060 1.00 60.50 88 LEU A CA 1
ATOM 699 C C . LEU A 1 88 ? 16.335 11.645 -32.547 1.00 60.50 88 LEU A C 1
ATOM 701 O O . LEU A 1 88 ? 17.464 11.411 -32.087 1.00 60.50 88 LEU A O 1
ATOM 705 N N . SER A 1 89 ? 15.732 10.848 -33.430 1.00 70.00 89 SER A N 1
ATOM 706 C CA . SER A 1 89 ? 16.446 9.742 -34.057 1.00 70.00 89 SER A CA 1
ATOM 707 C C . SER A 1 89 ? 17.635 10.300 -34.844 1.00 70.00 89 SER A C 1
ATOM 709 O O . SER A 1 89 ? 17.656 11.477 -35.200 1.00 70.00 89 SER A O 1
ATOM 711 N N . GLU A 1 90 ? 18.661 9.491 -35.124 1.00 68.00 90 GLU A N 1
ATOM 712 C CA . GLU A 1 90 ? 19.776 9.978 -35.956 1.00 68.00 90 GLU A CA 1
ATOM 713 C C . GLU A 1 90 ? 19.304 10.469 -37.329 1.00 68.00 90 GLU A C 1
ATOM 715 O O . GLU A 1 90 ? 19.886 11.399 -37.874 1.00 68.00 90 GLU A O 1
ATOM 720 N N . LYS A 1 91 ? 18.197 9.917 -37.839 1.00 71.62 91 LYS A N 1
ATOM 721 C CA . LYS A 1 91 ? 17.541 10.398 -39.055 1.00 71.62 91 LYS A CA 1
ATOM 722 C C . LYS A 1 91 ? 16.959 11.799 -38.865 1.00 71.62 91 LYS A C 1
ATOM 724 O O . LYS A 1 91 ? 17.257 12.670 -39.668 1.00 71.62 91 LYS A O 1
ATOM 729 N N . ASP A 1 92 ? 16.230 12.030 -37.774 1.00 74.69 92 ASP A N 1
ATOM 730 C CA . ASP A 1 92 ? 15.655 13.349 -37.473 1.00 74.69 92 ASP A CA 1
ATOM 731 C C . ASP A 1 92 ? 16.752 14.393 -37.215 1.00 74.69 92 ASP A C 1
ATOM 733 O O . ASP A 1 92 ? 16.589 15.564 -37.540 1.00 74.69 92 ASP A O 1
ATOM 737 N N . LYS A 1 93 ? 17.896 13.978 -36.650 1.00 78.44 93 LYS A N 1
ATOM 738 C CA . LYS A 1 93 ? 19.070 14.847 -36.487 1.00 78.44 93 LYS A CA 1
ATOM 739 C C . LYS A 1 93 ? 19.693 15.206 -37.830 1.00 78.44 93 LYS A C 1
ATOM 741 O O . LYS A 1 93 ? 20.004 16.372 -38.031 1.00 78.44 93 LYS A O 1
ATOM 746 N N . ASN A 1 94 ? 19.871 14.233 -38.721 1.00 78.31 94 ASN A N 1
ATOM 747 C CA . ASN A 1 94 ? 20.448 14.471 -40.044 1.00 78.31 94 ASN A CA 1
ATOM 748 C C . ASN A 1 94 ? 19.537 15.365 -40.895 1.00 78.31 94 ASN A C 1
ATOM 750 O O . ASN A 1 94 ? 20.017 16.332 -41.467 1.00 78.31 94 ASN A O 1
ATOM 754 N N . GLU A 1 95 ? 18.226 15.121 -40.885 1.00 79.25 95 GLU A N 1
ATOM 755 C CA . GLU A 1 95 ? 17.256 15.971 -41.589 1.00 79.25 95 GLU A CA 1
ATOM 756 C C . GLU A 1 95 ? 17.237 17.406 -41.032 1.00 79.25 95 GLU A C 1
ATOM 758 O O . GLU A 1 95 ? 17.189 18.366 -41.797 1.00 79.25 95 GLU A O 1
ATOM 763 N N . LEU A 1 96 ? 17.360 17.577 -39.709 1.00 80.25 96 LEU A N 1
ATOM 764 C CA . LEU A 1 96 ? 17.483 18.901 -39.092 1.00 80.25 96 LEU A CA 1
ATOM 765 C C . LEU A 1 96 ? 18.806 19.599 -39.462 1.00 80.25 96 LEU A C 1
ATOM 767 O O . LEU A 1 96 ? 18.821 20.812 -39.659 1.00 80.25 96 LEU A O 1
ATOM 771 N N . PHE A 1 97 ? 19.910 18.852 -39.563 1.00 82.12 97 PHE A N 1
ATOM 772 C CA . PHE A 1 97 ? 21.202 19.376 -40.020 1.00 82.12 97 PHE A CA 1
ATOM 773 C C . PHE A 1 97 ? 21.145 19.849 -41.475 1.00 82.12 97 PHE A C 1
ATOM 775 O O . PHE A 1 97 ? 21.681 20.913 -41.785 1.00 82.12 97 PHE A O 1
ATOM 782 N N . ASP A 1 98 ? 20.478 19.093 -42.345 1.00 84.12 98 ASP A N 1
ATOM 783 C CA . ASP A 1 98 ? 20.323 19.442 -43.757 1.00 84.12 98 ASP A CA 1
ATOM 784 C C . ASP A 1 98 ? 19.466 20.709 -43.919 1.00 84.12 98 ASP A C 1
ATOM 786 O O . ASP A 1 98 ? 19.883 21.644 -44.601 1.00 84.12 98 ASP A O 1
ATOM 790 N N . MET A 1 99 ? 18.347 20.818 -43.193 1.00 79.69 99 MET A N 1
ATOM 791 C CA . MET A 1 99 ? 17.495 22.017 -43.202 1.00 79.69 99 MET A CA 1
ATOM 792 C C . MET A 1 99 ? 18.222 23.291 -42.740 1.00 79.69 99 MET A C 1
ATOM 794 O O . MET A 1 99 ? 18.053 24.353 -43.335 1.00 79.69 99 MET A O 1
ATOM 798 N N . ILE A 1 100 ? 19.047 23.206 -41.690 1.00 79.94 100 ILE A N 1
ATOM 799 C CA . ILE A 1 100 ? 19.811 24.362 -41.184 1.00 79.94 100 ILE A CA 1
ATOM 800 C C . ILE A 1 100 ? 20.870 24.816 -42.204 1.00 79.94 100 ILE A C 1
ATOM 802 O O . ILE A 1 100 ? 21.130 26.015 -42.340 1.00 79.94 100 ILE A O 1
ATOM 806 N N . ASN A 1 101 ? 21.483 23.874 -42.925 1.00 74.81 101 ASN A N 1
ATOM 807 C CA . ASN A 1 101 ? 22.467 24.181 -43.965 1.00 74.81 101 ASN A CA 1
ATOM 808 C C . ASN A 1 101 ? 21.828 24.813 -45.211 1.00 74.81 101 ASN A C 1
ATOM 810 O O . ASN A 1 101 ? 22.452 25.672 -45.837 1.00 74.81 101 ASN A O 1
ATOM 814 N N . GLU A 1 102 ? 20.594 24.429 -45.546 1.00 74.31 102 GLU A N 1
ATOM 815 C CA . GLU A 1 102 ? 19.825 25.043 -46.633 1.00 74.31 102 GLU A CA 1
ATOM 816 C C . GLU A 1 102 ? 19.392 26.481 -46.308 1.00 74.31 102 GLU A C 1
ATOM 818 O O . GLU A 1 102 ? 19.448 27.333 -47.187 1.00 74.31 102 GLU A O 1
ATOM 823 N N . GLU A 1 103 ? 19.029 26.792 -45.058 1.00 65.75 103 GLU A N 1
ATOM 824 C CA . GLU A 1 103 ? 18.689 28.168 -44.642 1.00 65.75 103 GLU A CA 1
ATOM 825 C C . GLU A 1 103 ? 19.910 29.095 -44.489 1.00 65.75 103 GLU A C 1
ATOM 827 O O . GLU A 1 103 ? 19.763 30.318 -44.481 1.00 65.75 103 GLU A O 1
ATOM 832 N N . SER A 1 104 ? 21.114 28.530 -44.350 1.00 56.75 104 SER A N 1
ATOM 833 C CA . SER A 1 104 ? 22.366 29.284 -44.161 1.00 56.75 104 SER A CA 1
ATOM 834 C C . SER A 1 104 ? 23.130 29.567 -45.467 1.00 56.75 104 SER A C 1
ATOM 836 O O . SER A 1 104 ? 24.216 30.153 -45.408 1.00 56.75 104 SER A O 1
ATOM 838 N N . SER A 1 105 ? 22.593 29.146 -46.619 1.00 47.09 105 SER A N 1
ATOM 839 C CA . SER A 1 105 ? 23.148 29.358 -47.970 1.00 47.09 105 SER A CA 1
ATOM 840 C C . SER A 1 105 ? 22.327 30.375 -48.759 1.00 47.09 105 SER A C 1
ATOM 842 O O . SER A 1 105 ? 22.948 31.167 -49.505 1.00 47.09 105 SER A O 1
#

Foldseek 3Di:
DVVVVVVVVVVVVVVVVLVVLLVVLVVLLVVLVVVLVVLVVVCVVDVVSCVVCVVVNVVSVVSNVVSVVSVVVSVVVVVVVVVPPPDQDVVSVVVVVVVVVVVVD

Radius of gyration: 25.48 Å; chains: 1; bounding box: 42×40×74 Å

pLDDT: mean 82.48, std 12.63, range [47.09, 96.06]

Sequence (105 aa):
MERKLESRKDLGDLEEYLSKAIENINNDRAITSTLLTDVVIYLKQNEQNHKEVGQIAAKYVETLQRSNEQLVKICTILHKKNSGTTALSEKDKNELFDMINEESS